Protein AF-A0A1Q9NVZ2-F1 (afdb_monomer_lite)

pLDDT: mean 74.77, std 18.98, range [33.91, 97.75]

Radius of gyration: 15.04 Å; chains: 1; bounding box: 36×27×41 Å

Secondary structure (DSSP, 8-state):
---PPPHHHHHHHHHHHTT-HHHHHHHHHHHHHHS-TT-TTHHHHHHHHHHHHHHHHHHTT-HHHHHHHHHHHHHHHHHHHHHHHTTT-------THHHHHHHHHHH---HHHHHH-HHHHTTS-SS------PPP-

Foldseek 3Di:
DDDDDDPLQVVLLVCLQVLVLVSSLVSLVVVLVPDDPPDPCNLVSQLVNLQSVLVVCQVVFNLVSNLVSNVSSLVSCVVVCVVQVPDQHPPPPPCCPSVVSVVCSVPDDGNVCVVPVPPPPVVAPPRRRRDDDDRDD

Sequence (137 aa):
MIIILPSQFIKGVELFNQEDFFGQHDIFEELWIKSEKNDKRRLLYQGILNIGVGFYHFKNGNLNGSKKQLQKGVSRLKDFYELANNNKYRLKSKVSSFNWLKIFIEESKNWQDWLTNTKNYKKNPLFPKIELFNFPE

Structure (mmCIF, N/CA/C/O backbone):
data_AF-A0A1Q9NVZ2-F1
#
_entry.id   AF-A0A1Q9NVZ2-F1
#
loop_
_atom_site.group_PDB
_atom_site.id
_atom_site.type_symbol
_atom_site.label_atom_id
_atom_site.label_alt_id
_atom_site.label_comp_id
_atom_site.label_asym_id
_atom_site.label_entity_id
_atom_site.label_seq_id
_atom_site.pdbx_PDB_ins_code
_atom_site.Cartn_x
_atom_site.Cartn_y
_atom_site.Cartn_z
_atom_site.occupancy
_atom_site.B_iso_or_equiv
_atom_site.auth_seq_id
_atom_site.auth_comp_id
_atom_site.auth_asym_id
_atom_site.auth_atom_id
_atom_site.pdbx_PDB_model_num
ATOM 1 N N . MET A 1 1 ? 16.198 9.104 -18.284 1.00 43.41 1 MET A N 1
ATOM 2 C CA . MET A 1 1 ? 15.572 7.777 -18.464 1.00 43.41 1 MET A CA 1
ATOM 3 C C . MET A 1 1 ? 14.085 7.938 -18.214 1.00 43.41 1 MET A C 1
ATOM 5 O O . MET A 1 1 ? 13.786 8.436 -17.136 1.00 43.41 1 MET A O 1
ATOM 9 N N . ILE A 1 2 ? 13.227 7.634 -19.198 1.00 51.25 2 ILE A N 1
ATOM 10 C CA . ILE A 1 2 ? 11.750 7.692 -19.130 1.00 51.25 2 ILE A CA 1
ATOM 11 C C . ILE A 1 2 ? 11.240 6.378 -18.503 1.00 51.25 2 ILE A C 1
ATOM 13 O O . ILE A 1 2 ? 11.651 5.309 -18.947 1.00 51.25 2 ILE A O 1
ATOM 17 N N . ILE A 1 3 ? 10.418 6.427 -17.449 1.00 59.41 3 ILE A N 1
ATOM 18 C CA . ILE A 1 3 ? 9.782 5.255 -16.830 1.00 59.41 3 ILE A CA 1
ATOM 19 C C . ILE A 1 3 ? 8.415 5.091 -17.485 1.00 59.41 3 ILE A C 1
ATOM 21 O O . ILE A 1 3 ? 7.493 5.845 -17.194 1.00 59.41 3 ILE A O 1
ATOM 25 N N . ILE A 1 4 ? 8.286 4.094 -18.356 1.00 69.06 4 ILE A N 1
ATOM 26 C CA . ILE A 1 4 ? 7.007 3.736 -18.970 1.00 69.06 4 ILE A CA 1
ATOM 27 C C . ILE A 1 4 ? 6.284 2.761 -18.033 1.00 69.06 4 ILE A C 1
ATOM 29 O O . ILE A 1 4 ? 6.845 1.733 -17.626 1.00 69.06 4 ILE A O 1
ATOM 33 N N . LEU A 1 5 ? 5.049 3.101 -17.660 1.00 79.25 5 LEU A N 1
ATOM 34 C CA . LEU A 1 5 ? 4.186 2.240 -16.855 1.00 79.25 5 LEU A CA 1
ATOM 35 C C . LEU A 1 5 ? 3.314 1.373 -17.776 1.00 79.25 5 LEU A C 1
ATOM 37 O O . LEU A 1 5 ? 2.748 1.895 -18.735 1.00 79.25 5 LEU A O 1
ATOM 41 N N . PRO A 1 6 ? 3.201 0.061 -17.509 1.00 83.88 6 PRO A N 1
ATOM 42 C CA . PRO A 1 6 ? 2.368 -0.831 -18.311 1.00 83.88 6 PRO A CA 1
ATOM 43 C C . PRO A 1 6 ? 0.875 -0.541 -18.095 1.00 83.88 6 PRO A C 1
ATOM 45 O O . PRO A 1 6 ? 0.485 -0.044 -17.040 1.00 83.88 6 PRO A O 1
ATOM 48 N N . SER A 1 7 ? 0.014 -0.901 -19.048 1.00 86.38 7 SER A N 1
ATOM 49 C CA . SER A 1 7 ? -1.442 -0.695 -18.929 1.00 86.38 7 SER A CA 1
ATOM 50 C C . SER A 1 7 ? -2.042 -1.403 -17.708 1.00 86.38 7 SER A C 1
ATOM 52 O O . SER A 1 7 ? -2.936 -0.869 -17.054 1.00 86.38 7 SER A O 1
ATOM 54 N N . GLN A 1 8 ? -1.488 -2.557 -17.328 1.00 91.88 8 GLN A N 1
ATOM 55 C CA . GLN A 1 8 ? -1.859 -3.284 -16.114 1.00 91.88 8 GLN A CA 1
ATOM 56 C C . GLN A 1 8 ? -1.661 -2.435 -14.854 1.00 91.88 8 GLN A C 1
ATOM 58 O O . GLN A 1 8 ? -2.453 -2.534 -13.925 1.00 91.88 8 GLN A O 1
ATOM 63 N N . PHE A 1 9 ? -0.658 -1.551 -14.820 1.00 89.38 9 PHE A N 1
ATOM 64 C CA . PHE A 1 9 ? -0.468 -0.647 -13.686 1.00 89.38 9 PHE A CA 1
ATOM 65 C C . PHE A 1 9 ? -1.671 0.282 -13.509 1.00 89.38 9 PHE A C 1
ATOM 67 O O . PHE A 1 9 ? -2.170 0.443 -12.397 1.00 89.38 9 PHE A O 1
ATOM 74 N N . ILE A 1 10 ? -2.155 0.862 -14.612 1.00 86.88 10 ILE A N 1
ATOM 75 C CA . ILE A 1 10 ? -3.331 1.740 -14.614 1.00 86.88 10 ILE A CA 1
ATOM 76 C C . ILE A 1 10 ? -4.543 0.956 -14.115 1.00 86.88 10 ILE A C 1
ATOM 78 O O . ILE A 1 10 ? -5.231 1.412 -13.206 1.00 86.88 10 ILE A O 1
ATOM 82 N N . LYS A 1 11 ? -4.739 -0.268 -14.621 1.00 92.00 11 LYS A N 1
ATOM 83 C CA . LYS A 1 11 ? -5.842 -1.130 -14.188 1.00 92.00 11 LYS A CA 1
ATOM 84 C C . LYS A 1 11 ? -5.796 -1.439 -12.689 1.00 92.00 11 LYS A C 1
ATOM 86 O O . LYS A 1 11 ? -6.819 -1.355 -12.018 1.00 92.00 11 LYS A O 1
ATOM 91 N N . GLY A 1 12 ? -4.620 -1.753 -12.149 1.00 93.56 12 GLY A N 1
ATOM 92 C CA . GLY A 1 12 ? -4.451 -1.984 -10.714 1.00 93.56 12 GLY A CA 1
ATOM 93 C C . GLY A 1 12 ? -4.800 -0.747 -9.881 1.00 93.56 12 GLY A C 1
ATOM 94 O O . GLY A 1 12 ? -5.418 -0.863 -8.824 1.00 93.56 12 GLY A O 1
ATOM 95 N N . VAL A 1 13 ? -4.441 0.447 -10.359 1.00 88.12 13 VAL A N 1
ATOM 96 C CA . VAL A 1 13 ? -4.805 1.720 -9.716 1.00 88.12 13 VAL A CA 1
ATOM 97 C C . VAL A 1 13 ? -6.310 1.989 -9.783 1.00 88.12 13 VAL A C 1
ATOM 99 O O . VAL A 1 13 ? -6.890 2.460 -8.806 1.00 88.12 13 VAL A O 1
ATOM 102 N N . GLU A 1 14 ? -6.968 1.677 -10.896 1.00 88.94 14 GLU A N 1
ATOM 103 C CA . GLU A 1 14 ? -8.425 1.789 -11.006 1.00 88.94 14 GLU A CA 1
ATOM 104 C C . GLU A 1 14 ? -9.139 0.884 -10.000 1.00 88.94 14 GLU A C 1
ATOM 106 O O . GLU A 1 14 ? -10.031 1.359 -9.299 1.00 88.94 14 GLU A O 1
ATOM 111 N N . LEU A 1 15 ? -8.710 -0.377 -9.876 1.00 93.75 15 LEU A N 1
ATOM 112 C CA . LEU A 1 15 ? -9.260 -1.323 -8.897 1.00 93.75 15 LEU A CA 1
ATOM 113 C C . LEU A 1 15 ? -9.052 -0.825 -7.463 1.00 93.75 15 LEU A C 1
ATOM 115 O O . LEU A 1 15 ? -9.992 -0.816 -6.671 1.00 93.75 15 LEU A O 1
ATOM 119 N N . PHE A 1 16 ? -7.860 -0.304 -7.155 1.00 90.94 16 PHE A N 1
ATOM 120 C CA . PHE A 1 16 ? -7.589 0.342 -5.871 1.00 90.94 16 PHE A CA 1
ATOM 121 C C . PHE A 1 16 ? -8.585 1.473 -5.573 1.00 90.94 16 PHE A C 1
ATOM 123 O O . PHE A 1 16 ? -9.166 1.536 -4.492 1.00 90.94 16 PHE A O 1
ATOM 130 N N . ASN A 1 17 ? -8.797 2.362 -6.546 1.00 85.75 17 ASN A N 1
ATOM 131 C CA . ASN A 1 17 ? -9.684 3.519 -6.422 1.00 85.75 17 ASN A CA 1
ATOM 132 C C . ASN A 1 17 ? -11.173 3.138 -6.349 1.00 85.75 17 ASN A C 1
ATOM 134 O O . ASN A 1 17 ? -11.986 3.971 -5.943 1.00 85.75 17 ASN A O 1
ATOM 138 N N . GLN A 1 18 ? -11.518 1.915 -6.753 1.00 90.19 18 GLN A N 1
ATOM 139 C CA . GLN A 1 18 ? -12.835 1.289 -6.613 1.00 90.19 18 GLN A CA 1
ATOM 140 C C . GLN A 1 18 ? -12.963 0.465 -5.320 1.00 90.19 18 GLN A C 1
ATOM 142 O O . GLN A 1 18 ? -13.997 -0.160 -5.104 1.00 90.19 18 GLN A O 1
ATOM 147 N N . GLU A 1 19 ? -11.935 0.468 -4.462 1.00 90.38 19 GLU A N 1
ATOM 148 C CA . GLU A 1 19 ? -11.849 -0.324 -3.226 1.00 90.38 19 GLU A CA 1
ATOM 149 C C . GLU A 1 19 ? -11.854 -1.850 -3.450 1.00 90.38 19 GLU A C 1
ATOM 151 O O . GLU A 1 19 ? -12.045 -2.625 -2.505 1.00 90.38 19 GLU A O 1
ATOM 156 N N . ASP A 1 20 ? -11.591 -2.300 -4.683 1.00 94.12 20 ASP A N 1
ATOM 157 C CA . ASP A 1 20 ? -11.317 -3.701 -5.000 1.00 94.12 20 ASP A CA 1
ATOM 158 C C . ASP A 1 20 ? -9.843 -4.013 -4.721 1.00 94.12 20 ASP A C 1
ATOM 160 O O . ASP A 1 20 ? -8.992 -4.107 -5.609 1.00 94.12 20 ASP A O 1
ATOM 164 N N . PHE A 1 21 ? -9.529 -4.136 -3.432 1.00 94.00 21 PHE A N 1
ATOM 165 C CA . PHE A 1 21 ? -8.172 -4.417 -2.969 1.00 94.00 21 PHE A CA 1
ATOM 166 C C . PHE A 1 21 ? -7.691 -5.828 -3.323 1.00 94.00 21 PHE A C 1
ATOM 168 O O . PHE A 1 21 ? -6.484 -6.052 -3.364 1.00 94.00 21 PHE A O 1
ATOM 175 N N . PHE A 1 22 ? -8.603 -6.770 -3.580 1.00 94.50 22 PHE A N 1
ATOM 176 C CA . PHE A 1 22 ? -8.236 -8.128 -3.978 1.00 94.50 22 PHE A CA 1
ATOM 177 C C . PHE A 1 22 ? -7.823 -8.161 -5.453 1.00 94.50 22 PHE A C 1
ATOM 179 O O . PHE A 1 22 ? -6.711 -8.574 -5.765 1.00 94.50 22 PHE A O 1
ATOM 186 N N . GLY A 1 23 ? -8.645 -7.614 -6.355 1.00 96.69 23 GLY A N 1
ATOM 187 C CA . GLY A 1 23 ? -8.272 -7.495 -7.767 1.00 96.69 23 GLY A CA 1
ATOM 188 C C . GLY A 1 23 ? -7.035 -6.612 -7.969 1.00 96.69 23 GLY A C 1
ATOM 189 O O . GLY A 1 23 ? -6.171 -6.900 -8.797 1.00 96.69 23 GLY A O 1
ATOM 190 N N . GLN A 1 24 ? -6.904 -5.551 -7.170 1.00 96.69 24 GLN A N 1
ATOM 191 C CA . GLN A 1 24 ? -5.691 -4.740 -7.130 1.00 96.69 24 GLN A CA 1
ATOM 192 C C . GLN A 1 24 ? -4.461 -5.557 -6.712 1.00 96.69 24 GLN A C 1
ATOM 194 O O . GLN A 1 24 ? -3.417 -5.428 -7.353 1.00 96.69 24 GLN A O 1
ATOM 199 N N . HIS A 1 25 ? -4.563 -6.367 -5.654 1.00 97.00 25 HIS A N 1
ATOM 200 C CA . HIS A 1 25 ? -3.463 -7.200 -5.170 1.00 97.00 25 HIS A CA 1
ATOM 201 C C . HIS A 1 25 ? -2.895 -8.071 -6.290 1.00 97.00 25 HIS A C 1
ATOM 203 O O . HIS A 1 25 ? -1.696 -7.990 -6.559 1.00 97.00 25 HIS A O 1
ATOM 209 N N . ASP A 1 26 ? -3.755 -8.818 -6.979 1.00 97.75 26 ASP A N 1
ATOM 210 C CA . ASP A 1 26 ? -3.338 -9.789 -7.994 1.00 97.75 26 ASP A CA 1
ATOM 211 C C . ASP A 1 26 ? -2.580 -9.114 -9.143 1.00 97.75 26 ASP A C 1
ATOM 213 O O . ASP A 1 26 ? -1.503 -9.563 -9.538 1.00 97.75 26 ASP A O 1
ATOM 217 N N . ILE A 1 27 ? -3.072 -7.964 -9.617 1.00 97.69 27 ILE A N 1
ATOM 218 C CA . ILE A 1 27 ? -2.403 -7.201 -10.678 1.00 97.69 27 ILE A CA 1
ATOM 219 C C . ILE A 1 27 ? -1.016 -6.721 -10.241 1.00 97.69 27 ILE A C 1
ATOM 221 O O . ILE A 1 27 ? -0.044 -6.821 -10.998 1.00 97.69 27 ILE A O 1
ATOM 225 N N . PHE A 1 28 ? -0.899 -6.152 -9.041 1.00 96.56 28 PHE A N 1
ATOM 226 C CA . PHE A 1 28 ? 0.384 -5.619 -8.587 1.00 96.56 28 PHE A CA 1
ATOM 227 C C . PHE A 1 28 ? 1.372 -6.712 -8.183 1.00 96.56 28 PHE A C 1
ATOM 229 O O . PHE A 1 28 ? 2.580 -6.510 -8.338 1.00 96.56 28 PHE A O 1
ATOM 236 N N . GLU A 1 29 ? 0.891 -7.859 -7.705 1.00 97.75 29 GLU A N 1
ATOM 237 C CA . GLU A 1 29 ? 1.720 -9.034 -7.455 1.00 97.75 29 GLU A CA 1
ATOM 238 C C . GLU A 1 29 ? 2.275 -9.577 -8.772 1.00 97.75 29 GLU A C 1
ATOM 240 O O . GLU A 1 29 ? 3.482 -9.790 -8.882 1.00 97.75 29 GLU A O 1
ATOM 245 N N . GLU A 1 30 ? 1.444 -9.696 -9.807 1.00 97.31 30 GLU A N 1
ATOM 246 C CA . GLU A 1 30 ? 1.873 -10.135 -11.134 1.00 97.31 30 GLU A CA 1
ATOM 247 C C . GLU A 1 30 ? 2.940 -9.201 -11.727 1.00 97.31 30 GLU A C 1
ATOM 249 O O . GLU A 1 30 ? 4.001 -9.657 -12.166 1.00 97.31 30 GLU A O 1
ATOM 254 N N . LEU A 1 31 ? 2.705 -7.883 -11.694 1.00 95.56 31 LEU A N 1
ATOM 255 C CA . LEU A 1 31 ? 3.677 -6.873 -12.133 1.00 95.56 31 LEU A CA 1
ATOM 256 C C . LEU A 1 31 ? 4.993 -6.965 -11.354 1.00 95.56 31 LEU A C 1
ATOM 258 O O . LEU A 1 31 ? 6.088 -6.830 -11.913 1.00 95.56 31 LEU A O 1
ATOM 262 N N . TRP A 1 32 ? 4.904 -7.206 -10.048 1.00 95.25 32 TRP A N 1
ATOM 263 C CA . TRP A 1 32 ? 6.072 -7.395 -9.210 1.00 95.25 32 TRP A CA 1
ATOM 264 C C . TRP A 1 32 ? 6.816 -8.688 -9.551 1.00 95.25 32 TRP A C 1
ATOM 266 O O . TRP A 1 32 ? 8.030 -8.646 -9.709 1.00 95.25 32 TRP A O 1
ATOM 276 N N . ILE A 1 33 ? 6.144 -9.820 -9.724 1.00 96.38 33 ILE A N 1
ATOM 277 C CA . ILE A 1 33 ? 6.795 -11.100 -10.030 1.00 96.38 33 ILE A CA 1
ATOM 278 C C . ILE A 1 33 ? 7.460 -11.066 -11.412 1.00 96.38 33 ILE A C 1
ATOM 280 O O . ILE A 1 33 ? 8.586 -11.540 -11.553 1.00 96.38 33 ILE A O 1
ATOM 284 N N . LYS A 1 34 ? 6.807 -10.465 -12.413 1.00 95.69 34 LYS A N 1
ATOM 285 C CA . LYS A 1 34 ? 7.292 -10.430 -13.804 1.00 95.69 34 LYS A CA 1
ATOM 286 C C . LYS A 1 34 ? 8.405 -9.414 -14.075 1.00 95.69 34 LYS A C 1
ATOM 288 O O . LYS A 1 34 ? 9.032 -9.474 -15.127 1.00 95.69 34 LYS A O 1
ATOM 293 N N . SER A 1 35 ? 8.649 -8.469 -13.170 1.00 92.25 35 SER A N 1
ATOM 294 C CA . SER A 1 35 ? 9.706 -7.462 -13.347 1.00 92.25 35 SER A CA 1
ATOM 295 C C . SER A 1 35 ? 11.092 -8.000 -12.977 1.00 92.25 35 SER A C 1
ATOM 297 O O . SER A 1 35 ? 11.249 -8.745 -12.009 1.00 92.25 35 SER A O 1
ATOM 299 N N . GLU A 1 36 ? 12.127 -7.580 -13.706 1.00 92.94 36 GLU A N 1
ATOM 300 C CA . GLU A 1 36 ? 13.520 -7.949 -13.418 1.00 92.94 36 GLU A CA 1
ATOM 301 C C . GLU A 1 36 ? 13.966 -7.447 -12.042 1.00 92.94 36 GLU A C 1
ATOM 303 O O . GLU A 1 36 ? 13.571 -6.367 -11.619 1.00 92.94 36 GLU A O 1
ATOM 308 N N . LYS A 1 37 ? 14.836 -8.179 -11.332 1.00 88.50 37 LYS A N 1
ATOM 309 C CA . LYS A 1 37 ? 15.229 -7.848 -9.944 1.00 88.50 37 LYS A CA 1
ATOM 310 C C . LYS A 1 37 ? 15.786 -6.426 -9.759 1.00 88.50 37 LYS A C 1
ATOM 312 O O . LYS A 1 37 ? 15.616 -5.857 -8.685 1.00 88.50 37 LYS A O 1
ATOM 317 N N . ASN A 1 38 ? 16.441 -5.876 -10.777 1.00 86.31 38 ASN A N 1
ATOM 318 C CA . ASN A 1 38 ? 17.021 -4.528 -10.823 1.00 86.31 38 ASN A CA 1
ATOM 319 C C . ASN A 1 38 ? 16.047 -3.453 -11.355 1.00 86.31 38 ASN A C 1
ATOM 321 O O . ASN A 1 38 ? 16.418 -2.279 -11.425 1.00 86.31 38 ASN A O 1
ATOM 325 N N . ASP A 1 39 ? 14.815 -3.820 -11.719 1.00 85.44 39 ASP A N 1
ATOM 326 C CA . ASP A 1 39 ? 13.801 -2.880 -12.185 1.00 85.44 39 ASP A CA 1
ATOM 327 C C . ASP A 1 39 ? 13.379 -1.937 -11.050 1.00 85.44 39 ASP A C 1
ATOM 329 O O . ASP A 1 39 ? 12.822 -2.337 -10.021 1.00 85.44 39 ASP A O 1
ATOM 333 N N . LYS A 1 40 ? 13.603 -0.641 -11.273 1.00 80.50 40 LYS A N 1
ATOM 334 C CA . LYS A 1 40 ? 13.294 0.436 -10.325 1.00 80.50 40 LYS A CA 1
ATOM 335 C C . LYS A 1 40 ? 11.797 0.532 -9.995 1.00 80.50 40 LYS A C 1
ATOM 337 O O . LYS A 1 40 ? 11.443 1.065 -8.945 1.00 80.50 40 LYS A O 1
ATOM 342 N N . ARG A 1 41 ? 10.909 -0.003 -10.842 1.00 84.62 41 ARG A N 1
ATOM 343 C CA . ARG A 1 41 ? 9.447 -0.015 -10.631 1.00 84.62 41 ARG A CA 1
ATOM 344 C C . ARG A 1 41 ? 9.000 -1.033 -9.578 1.00 84.62 41 ARG A C 1
ATOM 346 O O . ARG A 1 41 ? 7.905 -0.903 -9.038 1.00 84.62 41 ARG A O 1
ATOM 353 N N . ARG A 1 42 ? 9.843 -2.005 -9.206 1.00 90.38 42 ARG A N 1
ATOM 354 C CA . ARG A 1 42 ? 9.501 -3.039 -8.208 1.00 90.38 42 ARG A CA 1
ATOM 355 C C . ARG A 1 42 ? 9.076 -2.477 -6.863 1.00 90.38 42 ARG A C 1
ATOM 357 O O . ARG A 1 42 ? 8.188 -3.040 -6.226 1.00 90.38 42 ARG A O 1
ATOM 364 N N . LEU A 1 43 ? 9.729 -1.409 -6.406 1.00 87.31 43 LEU A N 1
ATOM 365 C CA . LEU A 1 43 ? 9.391 -0.764 -5.136 1.00 87.31 43 LEU A CA 1
ATOM 366 C C . LEU A 1 43 ? 8.047 -0.040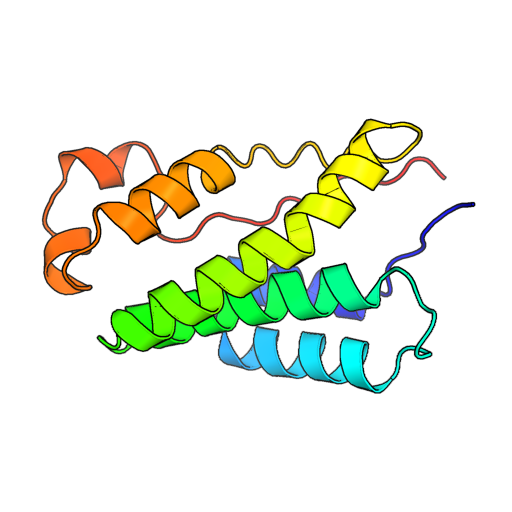 -5.215 1.00 87.31 43 LEU A C 1
ATOM 368 O O . LEU A 1 43 ? 7.279 -0.102 -4.259 1.00 87.31 43 LEU A O 1
ATOM 372 N N . LEU A 1 44 ? 7.728 0.557 -6.367 1.00 86.62 44 LEU A N 1
ATOM 373 C CA . LEU A 1 44 ? 6.421 1.155 -6.630 1.00 86.62 44 LEU A CA 1
ATOM 374 C C . LEU A 1 44 ? 5.312 0.093 -6.587 1.00 86.62 44 LEU A C 1
ATOM 376 O O . LEU A 1 44 ? 4.321 0.284 -5.885 1.00 86.62 44 LEU A O 1
ATOM 380 N N . TYR A 1 45 ? 5.498 -1.035 -7.282 1.00 92.75 45 TYR A N 1
ATOM 381 C CA . TYR A 1 45 ? 4.505 -2.116 -7.322 1.00 92.75 45 TYR A CA 1
ATOM 382 C C . TYR A 1 45 ? 4.251 -2.707 -5.938 1.00 92.75 45 TYR A C 1
ATOM 384 O O . TYR A 1 45 ? 3.109 -2.743 -5.487 1.00 92.75 45 TYR A O 1
ATOM 392 N N . GLN A 1 46 ? 5.316 -3.081 -5.222 1.00 93.50 46 GLN A N 1
ATOM 393 C CA . GLN A 1 46 ? 5.199 -3.564 -3.845 1.00 93.50 46 GLN A CA 1
ATOM 394 C C . GLN A 1 46 ? 4.562 -2.508 -2.939 1.00 93.50 46 GLN A C 1
ATOM 396 O O . GLN A 1 46 ? 3.696 -2.830 -2.137 1.00 93.50 46 GLN A O 1
ATOM 401 N N . GLY A 1 47 ? 4.968 -1.244 -3.074 1.00 91.00 47 GLY A N 1
ATOM 402 C CA . GLY A 1 47 ? 4.433 -0.138 -2.292 1.00 91.00 47 GLY A CA 1
ATOM 403 C C . GLY A 1 47 ? 2.913 -0.049 -2.392 1.00 91.00 47 GLY A C 1
ATOM 404 O O . GLY A 1 47 ? 2.236 -0.128 -1.369 1.00 91.00 47 GLY A O 1
ATOM 405 N N . ILE A 1 48 ? 2.378 0.043 -3.612 1.00 90.50 48 ILE A N 1
ATOM 406 C CA . ILE A 1 48 ? 0.929 0.137 -3.853 1.00 90.50 48 ILE A CA 1
ATOM 407 C C . ILE A 1 48 ? 0.210 -1.151 -3.425 1.00 90.50 48 ILE A C 1
ATOM 409 O O . ILE A 1 48 ? -0.828 -1.067 -2.770 1.00 90.50 48 ILE A O 1
ATOM 413 N N . LEU A 1 49 ? 0.788 -2.329 -3.696 1.00 95.12 49 LEU A N 1
ATOM 414 C CA . LEU A 1 49 ? 0.294 -3.619 -3.198 1.00 95.12 49 LEU A CA 1
ATOM 415 C C . LEU A 1 49 ? 0.100 -3.594 -1.679 1.00 95.12 49 LEU A C 1
ATOM 417 O O . LEU A 1 49 ? -0.981 -3.903 -1.185 1.00 95.12 49 LEU A O 1
ATOM 421 N N . ASN A 1 50 ? 1.110 -3.173 -0.914 1.00 94.25 50 ASN A N 1
ATOM 422 C CA . ASN A 1 50 ? 1.002 -3.140 0.544 1.00 94.25 50 ASN A CA 1
ATOM 423 C C . ASN A 1 50 ? -0.018 -2.116 1.047 1.00 94.25 50 ASN A C 1
ATOM 425 O O . ASN A 1 50 ? -0.643 -2.362 2.078 1.00 94.25 50 ASN A O 1
ATOM 429 N N . ILE A 1 51 ? -0.203 -0.995 0.343 1.00 91.31 51 ILE A N 1
ATOM 430 C CA . ILE A 1 51 ? -1.260 -0.042 0.687 1.00 91.31 51 ILE A CA 1
ATOM 431 C C . ILE A 1 51 ? -2.641 -0.697 0.524 1.00 91.31 51 IL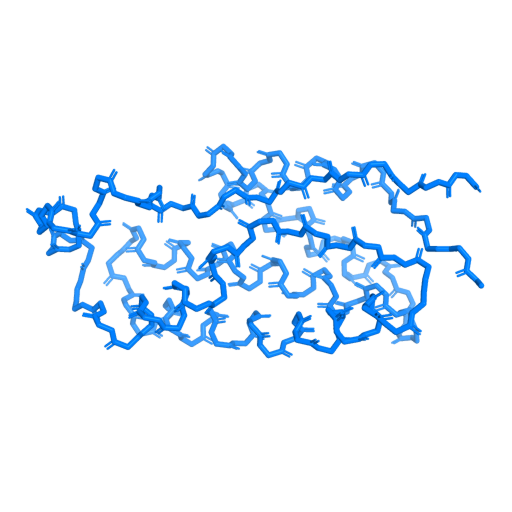E A C 1
ATOM 433 O O . ILE A 1 51 ? -3.446 -0.648 1.455 1.00 91.31 51 ILE A O 1
ATOM 437 N N . GLY A 1 52 ? -2.888 -1.380 -0.599 1.00 93.00 52 GLY A N 1
ATOM 438 C CA . GLY A 1 52 ? -4.126 -2.130 -0.834 1.00 93.00 52 GLY A CA 1
ATOM 439 C C . GLY A 1 52 ? -4.379 -3.215 0.206 1.00 93.00 52 GLY A C 1
ATOM 440 O O . GLY A 1 52 ? -5.435 -3.225 0.831 1.00 93.00 52 GLY A O 1
ATOM 441 N N . VAL A 1 53 ? -3.386 -4.058 0.502 1.00 95.50 53 VAL A N 1
ATOM 442 C CA . VAL A 1 53 ? -3.495 -5.098 1.547 1.00 95.50 53 VAL A CA 1
ATOM 443 C C . VAL A 1 53 ? -3.709 -4.491 2.941 1.00 95.50 53 VAL A C 1
ATOM 445 O O . VAL A 1 53 ? -4.395 -5.070 3.786 1.00 95.50 53 VAL A O 1
ATOM 448 N N . GLY A 1 54 ? -3.151 -3.309 3.205 1.00 92.75 54 GLY A N 1
ATOM 449 C CA . GLY A 1 54 ? -3.376 -2.584 4.450 1.00 92.75 54 GLY A CA 1
ATOM 450 C C . GLY A 1 54 ? -4.835 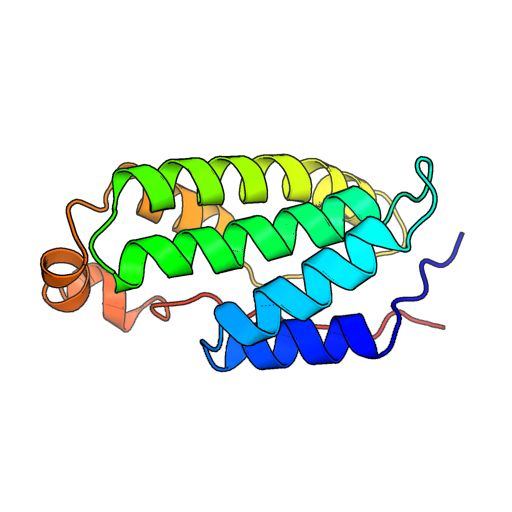-2.171 4.639 1.00 92.75 54 GLY A C 1
ATOM 451 O O . GLY A 1 54 ? -5.401 -2.391 5.714 1.00 92.75 54 GLY A O 1
ATOM 452 N N . PHE A 1 55 ? -5.467 -1.636 3.596 1.00 89.50 55 PHE A N 1
ATOM 453 C CA . PHE A 1 55 ? -6.898 -1.309 3.605 1.00 89.50 55 PHE A CA 1
ATOM 454 C C . PHE A 1 55 ? -7.787 -2.555 3.575 1.00 89.50 55 PHE A C 1
ATOM 456 O O . PHE A 1 55 ? -8.755 -2.625 4.330 1.00 89.50 55 PHE A O 1
ATOM 463 N N . TYR A 1 56 ? -7.337 -3.568 2.834 1.00 92.50 56 TYR A N 1
ATOM 464 C CA . TYR A 1 56 ? -7.538 -5.000 3.039 1.00 92.50 56 TYR A CA 1
ATOM 465 C C . TYR A 1 56 ? -7.963 -5.385 4.456 1.00 92.50 56 TYR A C 1
ATOM 467 O O . TYR A 1 56 ? -9.122 -5.594 4.821 1.00 92.50 56 TYR A O 1
ATOM 475 N N . HIS A 1 57 ? -6.923 -5.471 5.275 1.00 92.06 57 HIS A N 1
ATOM 476 C CA . HIS A 1 57 ? -7.009 -5.857 6.668 1.00 92.06 57 HIS A CA 1
ATOM 477 C C . HIS A 1 57 ? -7.869 -4.904 7.492 1.00 92.06 57 HIS A C 1
ATOM 479 O O . HIS A 1 57 ? -8.574 -5.365 8.386 1.00 92.06 57 HIS A O 1
ATOM 485 N N . PHE A 1 58 ? -7.836 -3.605 7.192 1.00 86.81 58 PHE A N 1
ATOM 486 C CA . PHE A 1 58 ? -8.617 -2.621 7.932 1.00 86.81 58 PHE A CA 1
ATOM 487 C C . PHE A 1 58 ? -10.123 -2.857 7.790 1.00 86.81 58 PHE A C 1
ATOM 489 O O . PHE A 1 58 ? -10.816 -2.936 8.803 1.00 86.81 58 PHE A O 1
ATOM 496 N N . LYS A 1 59 ? -10.609 -3.064 6.558 1.00 85.00 59 LYS A N 1
ATOM 497 C CA . LYS A 1 59 ? -12.021 -3.363 6.256 1.00 85.00 59 LYS A CA 1
ATOM 498 C C . LYS A 1 59 ? -12.507 -4.638 6.954 1.00 85.00 59 LYS A C 1
ATOM 500 O O . LYS A 1 59 ? -13.664 -4.724 7.349 1.00 85.00 59 LYS A O 1
ATOM 505 N N . ASN A 1 60 ? -11.599 -5.587 7.174 1.00 89.06 60 ASN A N 1
ATOM 506 C CA . ASN A 1 60 ? -11.867 -6.855 7.853 1.00 89.06 60 ASN A CA 1
ATOM 507 C C . ASN A 1 60 ? -11.611 -6.814 9.374 1.00 89.06 60 ASN A C 1
ATOM 509 O O . ASN A 1 60 ? -11.534 -7.861 10.013 1.00 89.06 60 ASN A O 1
ATOM 513 N N . GLY A 1 61 ? -11.427 -5.630 9.971 1.00 85.88 61 GLY A N 1
ATOM 514 C CA . GLY A 1 61 ? -11.228 -5.471 11.418 1.00 85.88 61 GLY A CA 1
ATOM 515 C C . GLY A 1 61 ? -9.839 -5.870 11.935 1.00 85.88 61 GLY A C 1
ATOM 516 O O . GLY A 1 61 ? -9.584 -5.807 13.136 1.00 85.88 61 GLY A O 1
ATOM 517 N N . ASN A 1 62 ? -8.902 -6.231 11.055 1.00 90.00 62 ASN A N 1
ATOM 518 C CA . ASN A 1 62 ? -7.525 -6.556 11.420 1.00 90.00 62 ASN A CA 1
ATOM 519 C C . ASN A 1 62 ? -6.648 -5.292 11.420 1.00 90.00 62 ASN A C 1
ATOM 521 O O . ASN A 1 62 ? -5.876 -5.028 10.494 1.00 90.00 62 ASN A O 1
ATOM 525 N N . LEU A 1 63 ? -6.742 -4.503 12.491 1.00 85.19 63 LEU A N 1
ATOM 526 C CA . LEU A 1 63 ? -5.980 -3.259 12.608 1.00 85.19 63 LEU A CA 1
ATOM 527 C C . LEU A 1 63 ? -4.459 -3.487 12.620 1.00 85.19 63 LEU A C 1
ATOM 529 O O . LEU A 1 63 ? -3.719 -2.750 11.973 1.00 85.19 63 LEU A O 1
ATOM 533 N N . ASN A 1 64 ? -3.981 -4.514 13.323 1.00 88.25 64 ASN A N 1
ATOM 534 C CA . ASN A 1 64 ? -2.544 -4.781 13.434 1.00 88.25 64 ASN A CA 1
ATOM 535 C C . ASN A 1 64 ? -1.935 -5.154 12.075 1.00 88.25 64 ASN A C 1
ATOM 537 O O . ASN A 1 64 ? -0.882 -4.635 11.692 1.00 88.25 64 ASN A O 1
ATOM 541 N N . GLY A 1 65 ? -2.622 -6.016 11.319 1.00 92.12 65 GLY A N 1
ATOM 542 C CA . GLY A 1 65 ? -2.257 -6.364 9.947 1.00 92.12 65 GLY A CA 1
ATOM 543 C C . GLY A 1 65 ? -2.290 -5.148 9.027 1.00 92.12 65 GLY A C 1
ATOM 544 O O . GLY A 1 65 ? -1.353 -4.945 8.254 1.00 92.12 65 GLY A O 1
ATOM 545 N N . SER A 1 66 ? -3.308 -4.296 9.177 1.00 90.25 66 SER A N 1
ATOM 546 C CA . SER A 1 66 ? -3.421 -3.043 8.435 1.00 90.25 66 SER A CA 1
ATOM 547 C C . SER A 1 66 ? -2.217 -2.129 8.667 1.00 90.25 66 SER A C 1
ATOM 549 O O . SER A 1 66 ? -1.488 -1.836 7.718 1.00 90.25 66 SER A O 1
ATOM 551 N N . LYS A 1 67 ? -1.932 -1.757 9.924 1.00 86.44 67 LYS A N 1
ATOM 552 C CA . LYS A 1 67 ? -0.816 -0.858 10.271 1.00 86.44 67 LYS A CA 1
ATOM 553 C C . LYS A 1 67 ? 0.513 -1.378 9.727 1.00 86.44 67 LYS A C 1
ATOM 555 O O . LYS A 1 67 ? 1.248 -0.628 9.087 1.00 86.44 67 LYS A O 1
ATOM 560 N N . LYS A 1 68 ? 0.788 -2.675 9.902 1.00 91.62 68 LYS A N 1
ATOM 561 C CA . LYS A 1 68 ? 2.022 -3.311 9.418 1.00 91.62 68 LYS A CA 1
ATOM 562 C C . LYS A 1 68 ? 2.182 -3.194 7.900 1.00 91.62 68 LYS A C 1
ATOM 564 O O . LYS A 1 68 ? 3.284 -2.937 7.421 1.00 91.62 68 LYS A O 1
ATOM 569 N N . GLN A 1 69 ? 1.114 -3.412 7.136 1.00 94.06 69 GLN A N 1
ATOM 570 C CA . GLN A 1 69 ? 1.170 -3.346 5.674 1.00 94.06 69 GLN A CA 1
ATOM 571 C C . GLN A 1 69 ? 1.245 -1.899 5.180 1.00 94.06 69 GLN A C 1
ATOM 573 O O . GLN A 1 69 ? 2.091 -1.591 4.342 1.00 94.06 69 GLN A O 1
ATOM 578 N N . LEU A 1 70 ? 0.472 -0.987 5.770 1.00 88.62 70 LEU A N 1
ATOM 579 C CA . LEU A 1 70 ? 0.521 0.432 5.418 1.00 88.62 70 LEU A CA 1
ATOM 580 C C . LEU A 1 70 ? 1.901 1.046 5.691 1.00 88.62 70 LEU A C 1
ATOM 582 O O . LEU A 1 70 ? 2.428 1.748 4.833 1.00 88.62 70 LEU A O 1
ATOM 586 N N . GLN A 1 71 ? 2.536 0.729 6.824 1.00 87.06 71 GLN A N 1
ATOM 587 C CA . GLN A 1 71 ? 3.901 1.179 7.131 1.00 87.06 71 GLN A CA 1
ATOM 588 C C . GLN A 1 71 ? 4.918 0.701 6.086 1.00 87.06 71 GLN A C 1
ATOM 590 O O . GLN A 1 71 ? 5.737 1.490 5.611 1.00 87.06 71 GLN A O 1
ATOM 595 N N . LYS A 1 72 ? 4.844 -0.574 5.678 1.00 90.75 72 LYS A N 1
ATOM 596 C CA . LYS A 1 72 ? 5.695 -1.117 4.606 1.00 90.75 72 LYS A CA 1
ATOM 597 C C . LYS A 1 72 ? 5.463 -0.396 3.280 1.00 90.75 72 LYS A C 1
ATOM 599 O O . LYS A 1 72 ? 6.429 -0.036 2.612 1.00 90.75 72 LYS A O 1
ATOM 604 N N . GLY A 1 73 ? 4.199 -0.191 2.908 1.00 88.75 73 GLY A N 1
ATOM 605 C CA . GLY A 1 73 ? 3.826 0.517 1.686 1.00 88.75 73 GLY A CA 1
ATOM 606 C C . GLY A 1 73 ? 4.375 1.940 1.673 1.00 88.75 73 GLY A C 1
ATOM 607 O O . GLY A 1 73 ? 5.073 2.325 0.738 1.00 88.75 73 GLY A O 1
ATOM 608 N N . VAL A 1 74 ? 4.162 2.686 2.761 1.00 83.38 74 VAL A N 1
ATOM 609 C CA . VAL A 1 74 ? 4.675 4.052 2.939 1.00 83.38 74 VAL A CA 1
ATOM 610 C C . VAL A 1 74 ? 6.197 4.102 2.815 1.00 83.38 74 VAL A C 1
ATOM 612 O O . VAL A 1 74 ? 6.715 4.9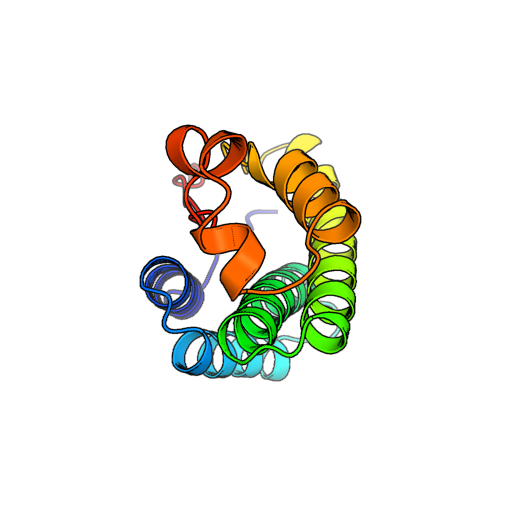43 2.084 1.00 83.38 74 VAL A O 1
ATOM 615 N N . SER A 1 75 ? 6.914 3.191 3.479 1.00 84.75 75 SER A N 1
ATOM 616 C CA . SER A 1 75 ? 8.378 3.140 3.416 1.00 84.75 75 SER A CA 1
ATOM 617 C C . SER A 1 75 ? 8.890 2.888 1.999 1.00 84.75 75 SER A C 1
ATOM 619 O O . SER A 1 75 ? 9.834 3.543 1.580 1.00 84.75 75 SER A O 1
ATOM 621 N N . ARG A 1 76 ? 8.272 1.967 1.252 1.00 85.88 76 ARG A N 1
ATOM 622 C CA . ARG A 1 76 ? 8.686 1.633 -0.123 1.00 85.88 76 ARG A CA 1
ATOM 623 C C . ARG A 1 76 ? 8.396 2.751 -1.116 1.00 85.88 76 ARG A C 1
ATOM 625 O O . ARG A 1 76 ? 9.148 2.952 -2.064 1.00 85.88 76 ARG A O 1
ATOM 632 N N . LEU A 1 77 ? 7.289 3.460 -0.911 1.00 81.75 77 LEU A N 1
ATOM 633 C CA . LEU A 1 77 ? 6.908 4.566 -1.774 1.00 81.75 77 LEU A CA 1
ATOM 634 C C . LEU A 1 77 ? 7.749 5.814 -1.505 1.00 81.75 77 LEU A C 1
ATOM 636 O O . LEU A 1 77 ? 7.987 6.562 -2.446 1.00 81.75 77 LEU A O 1
ATOM 640 N N . LYS A 1 78 ? 8.223 6.035 -0.271 1.00 76.31 78 LYS A N 1
ATOM 641 C CA . LYS A 1 78 ? 9.053 7.194 0.096 1.00 76.31 78 LYS A CA 1
ATOM 642 C C . LYS A 1 78 ? 10.223 7.394 -0.873 1.00 76.31 78 LYS A C 1
ATOM 644 O O . LYS A 1 78 ? 10.348 8.472 -1.447 1.00 76.31 78 LYS A O 1
ATOM 649 N N . ASP A 1 79 ? 10.991 6.340 -1.127 1.00 66.25 79 ASP A N 1
ATOM 650 C CA . ASP A 1 79 ? 12.146 6.395 -2.029 1.00 66.25 79 ASP A CA 1
ATOM 651 C C . ASP A 1 79 ? 11.717 6.703 -3.472 1.00 66.25 79 ASP A C 1
ATOM 653 O O . ASP A 1 79 ? 12.390 7.441 -4.189 1.00 66.25 79 ASP A O 1
ATOM 657 N N . PHE A 1 80 ? 10.552 6.202 -3.898 1.00 65.94 80 PHE A N 1
ATOM 658 C CA . PHE A 1 80 ? 9.991 6.534 -5.207 1.00 65.94 80 PHE A CA 1
ATOM 659 C C . PHE A 1 80 ? 9.588 8.013 -5.305 1.00 65.94 80 PHE A C 1
ATOM 661 O O . PHE A 1 80 ? 9.868 8.652 -6.316 1.00 65.94 80 PHE A O 1
ATOM 668 N N . TYR A 1 81 ? 8.973 8.580 -4.262 1.00 62.31 81 TYR A N 1
ATOM 669 C CA . TYR A 1 81 ? 8.623 10.004 -4.207 1.00 62.31 81 TYR A CA 1
ATOM 670 C C . TYR A 1 81 ? 9.858 10.908 -4.198 1.00 62.31 81 TYR A C 1
ATOM 672 O O . TYR A 1 81 ? 9.863 11.940 -4.868 1.00 62.31 81 TYR A O 1
ATOM 680 N N . GLU A 1 82 ? 10.912 10.526 -3.479 1.00 59.34 82 GLU A N 1
ATOM 681 C CA . GLU A 1 82 ? 12.182 11.259 -3.466 1.00 59.34 82 GLU A CA 1
ATOM 682 C C . GLU A 1 82 ? 12.880 11.211 -4.835 1.00 59.34 82 GLU A C 1
ATOM 684 O O . GLU A 1 82 ? 13.343 12.241 -5.329 1.00 59.34 82 GLU A O 1
ATOM 689 N N . LEU A 1 83 ? 12.871 10.055 -5.510 1.00 52.06 83 LEU A N 1
ATOM 690 C CA . LEU A 1 83 ? 13.356 9.921 -6.890 1.00 52.06 83 LEU A CA 1
ATOM 691 C C . LEU A 1 83 ? 12.529 10.750 -7.881 1.00 52.06 83 LEU A C 1
ATOM 693 O O . LEU A 1 83 ? 13.080 11.325 -8.819 1.00 52.06 83 LEU A O 1
ATOM 697 N N . ALA A 1 84 ? 11.216 10.829 -7.671 1.00 49.88 84 ALA A N 1
ATOM 698 C CA . ALA A 1 84 ? 10.304 11.566 -8.532 1.00 49.88 84 ALA A CA 1
ATOM 699 C C . ALA A 1 84 ? 10.503 13.093 -8.403 1.00 49.88 84 ALA A C 1
ATOM 701 O O . ALA A 1 84 ? 10.629 13.811 -9.401 1.00 49.88 84 ALA A O 1
ATOM 702 N N . ASN A 1 85 ? 10.639 13.588 -7.169 1.00 46.00 85 ASN A N 1
ATOM 703 C CA . ASN A 1 85 ? 10.789 15.014 -6.871 1.00 46.00 85 ASN A CA 1
ATOM 704 C C . ASN A 1 85 ? 12.138 15.620 -7.304 1.00 46.00 85 ASN A C 1
ATOM 706 O O . ASN A 1 85 ? 12.213 16.838 -7.454 1.00 46.00 85 ASN A O 1
ATOM 710 N N . ASN A 1 86 ? 13.172 14.807 -7.550 1.00 45.91 86 ASN A N 1
ATOM 711 C CA . ASN A 1 86 ? 14.526 15.291 -7.840 1.00 45.91 86 ASN A CA 1
ATOM 712 C C . ASN A 1 86 ? 14.877 15.489 -9.321 1.00 45.91 86 ASN A C 1
ATOM 714 O O . ASN A 1 86 ? 15.959 16.001 -9.573 1.00 45.91 86 ASN A O 1
ATOM 718 N N . ASN A 1 87 ? 14.026 15.110 -10.284 1.00 42.56 87 ASN A N 1
ATOM 719 C CA . ASN A 1 87 ? 13.977 15.611 -11.674 1.00 42.56 87 ASN A CA 1
ATOM 720 C C . ASN A 1 87 ? 13.093 14.678 -12.534 1.00 42.56 87 ASN A C 1
ATOM 722 O O . ASN A 1 87 ? 13.274 13.463 -12.549 1.00 42.56 87 ASN A O 1
ATOM 726 N N . LYS A 1 88 ? 12.202 15.275 -13.338 1.00 41.28 88 LYS A N 1
ATOM 727 C CA . LYS A 1 88 ? 11.416 14.668 -14.440 1.00 41.28 88 LYS A CA 1
ATOM 728 C C . LYS A 1 88 ? 10.178 13.805 -14.123 1.00 41.28 88 LYS A C 1
ATOM 730 O O . LYS A 1 88 ? 9.490 13.437 -15.069 1.00 41.28 88 LYS A O 1
ATOM 735 N N . TYR A 1 89 ? 9.800 13.576 -12.862 1.00 40.97 89 TYR A N 1
ATOM 736 C CA . TYR A 1 89 ? 8.546 12.877 -12.531 1.00 40.97 89 TYR A CA 1
ATOM 737 C C . TYR A 1 89 ? 7.794 13.583 -11.414 1.00 40.97 89 TYR A C 1
ATOM 739 O O . TYR A 1 89 ? 8.043 13.368 -10.239 1.00 40.97 89 TYR A O 1
ATOM 747 N N . ARG A 1 90 ? 6.809 14.412 -11.743 1.00 39.41 90 ARG A N 1
ATOM 748 C CA . ARG A 1 90 ? 5.890 14.888 -10.708 1.00 39.41 90 ARG A CA 1
ATOM 749 C C . ARG A 1 90 ? 4.815 13.834 -10.484 1.00 39.41 90 ARG A C 1
ATOM 751 O O . ARG A 1 90 ? 3.721 13.952 -11.019 1.00 39.41 90 ARG A O 1
ATOM 758 N N . LEU A 1 91 ? 5.074 12.881 -9.589 1.00 40.16 91 LEU A N 1
ATOM 759 C CA . LEU A 1 91 ? 3.994 12.384 -8.736 1.00 40.16 91 LEU A CA 1
ATOM 760 C C . LEU A 1 91 ? 3.602 13.536 -7.806 1.00 40.16 91 LEU A C 1
ATOM 762 O O . LEU A 1 91 ? 3.898 13.544 -6.615 1.00 40.16 91 LEU A O 1
ATOM 766 N N . LYS A 1 92 ? 2.899 14.537 -8.351 1.00 41.66 92 LYS A N 1
ATOM 767 C CA . LYS A 1 92 ? 2.007 15.356 -7.537 1.00 41.66 92 LYS A CA 1
ATOM 768 C C . LYS A 1 92 ? 0.799 14.492 -7.250 1.00 41.66 92 LYS A C 1
ATOM 770 O O . LYS A 1 92 ? -0.311 14.762 -7.680 1.00 41.66 92 LYS A O 1
ATOM 775 N N . SER A 1 93 ? 1.021 13.444 -6.478 1.00 42.09 93 SER A N 1
ATOM 776 C CA . SER A 1 93 ? -0.058 12.960 -5.672 1.00 42.09 93 SER A CA 1
ATOM 777 C C . SER A 1 93 ? -0.472 14.182 -4.846 1.00 42.09 93 SER A C 1
ATOM 779 O O . SER A 1 93 ? 0.323 14.668 -4.033 1.00 42.09 93 SER A O 1
ATOM 781 N N . LYS A 1 94 ? -1.688 14.704 -5.006 1.00 36.25 94 LYS A N 1
ATOM 782 C CA . LYS A 1 94 ? -2.345 15.391 -3.889 1.00 36.25 94 LYS A CA 1
ATOM 783 C C . LYS A 1 94 ? -2.639 14.352 -2.804 1.00 36.25 94 LYS A C 1
ATOM 785 O O . LYS A 1 94 ? -3.746 14.212 -2.309 1.00 36.25 94 LYS A O 1
ATOM 790 N N . VAL A 1 95 ? -1.621 13.596 -2.414 1.00 42.62 95 VAL A N 1
ATOM 791 C CA . VAL A 1 95 ? -1.617 12.780 -1.229 1.00 42.62 95 VAL A CA 1
ATOM 792 C C . VAL A 1 95 ? -1.315 13.780 -0.119 1.00 42.62 95 VAL A C 1
ATOM 794 O O . VAL A 1 95 ? -0.266 13.807 0.514 1.00 42.62 95 VAL A O 1
ATOM 797 N N . SER A 1 96 ? -2.365 14.541 0.186 1.00 44.84 96 SER A N 1
ATOM 798 C CA . SER A 1 96 ? -2.811 14.785 1.556 1.00 44.84 96 SER A CA 1
ATOM 799 C C . SER A 1 96 ? -2.661 13.513 2.426 1.00 44.84 96 SER A C 1
ATOM 801 O O . SER A 1 96 ? -2.522 13.589 3.641 1.00 44.84 96 SER A O 1
ATOM 803 N N . SER A 1 97 ? -2.614 12.336 1.793 1.00 53.56 97 SER A N 1
ATOM 804 C CA . SER A 1 97 ? -2.565 10.984 2.323 1.00 53.56 97 SER A CA 1
ATOM 805 C C . SER A 1 97 ? -1.238 10.434 2.848 1.00 53.56 97 SER A C 1
ATOM 807 O O . SER A 1 97 ? -1.330 9.391 3.453 1.00 53.56 97 SER A O 1
ATOM 809 N N . PHE A 1 98 ? -0.039 11.028 2.740 1.00 57.03 98 PHE A N 1
ATOM 810 C CA . PHE A 1 98 ? 1.127 10.469 3.471 1.00 57.03 98 PHE A CA 1
ATOM 811 C C . PHE A 1 98 ? 1.064 10.918 4.911 1.00 57.03 98 PHE A C 1
ATOM 813 O O . PHE A 1 98 ? 1.216 10.115 5.824 1.00 57.03 98 PHE A O 1
ATOM 820 N N . ASN A 1 99 ? 0.795 12.209 5.096 1.00 62.56 99 ASN A N 1
ATOM 821 C CA . ASN A 1 99 ? 0.521 12.748 6.409 1.00 62.56 99 ASN A CA 1
ATOM 822 C C . ASN A 1 99 ? -0.772 12.143 6.967 1.00 62.56 99 ASN A C 1
ATOM 824 O O . ASN A 1 99 ? -0.771 11.669 8.093 1.00 62.56 99 ASN A O 1
ATOM 828 N N . TRP A 1 100 ? -1.836 12.042 6.160 1.00 65.75 100 TRP A N 1
ATOM 829 C CA . TRP A 1 100 ? -3.054 11.367 6.608 1.00 65.75 100 TRP A CA 1
ATOM 830 C C . TRP A 1 100 ? -2.886 9.854 6.816 1.00 65.75 100 TRP A C 1
ATOM 832 O O . TRP A 1 100 ? -3.448 9.354 7.773 1.00 65.75 100 TRP A O 1
ATOM 842 N N . LEU A 1 101 ? -2.084 9.119 6.031 1.00 67.25 101 LEU A N 1
ATOM 843 C CA . LEU A 1 101 ? -1.801 7.692 6.282 1.00 67.25 101 LEU A CA 1
ATOM 844 C C . LEU A 1 101 ? -1.026 7.533 7.584 1.00 67.25 101 LEU A C 1
ATOM 846 O O . LEU A 1 101 ? -1.292 6.599 8.326 1.00 67.25 101 LEU A O 1
ATOM 850 N N . LYS A 1 102 ? -0.082 8.436 7.875 1.00 68.88 102 LYS A N 1
ATOM 851 C CA . LYS A 1 102 ? 0.623 8.457 9.162 1.00 68.88 102 LYS A CA 1
ATOM 852 C C . LYS A 1 102 ? -0.346 8.706 10.315 1.00 68.88 102 LYS A C 1
ATOM 854 O O . LYS A 1 102 ? -0.412 7.873 11.209 1.00 68.88 102 LYS A O 1
ATOM 859 N N . ILE A 1 103 ? -1.167 9.755 10.222 1.00 71.06 103 ILE A N 1
ATOM 860 C CA . ILE A 1 103 ? -2.231 10.056 11.194 1.00 71.06 103 ILE A CA 1
ATOM 861 C C . ILE A 1 103 ? -3.166 8.851 11.352 1.00 71.06 103 ILE A C 1
ATOM 863 O O . ILE A 1 103 ? -3.454 8.429 12.460 1.00 71.06 103 ILE A O 1
ATOM 867 N N . PHE A 1 104 ? -3.589 8.230 10.254 1.00 72.44 104 PHE A N 1
ATOM 868 C CA 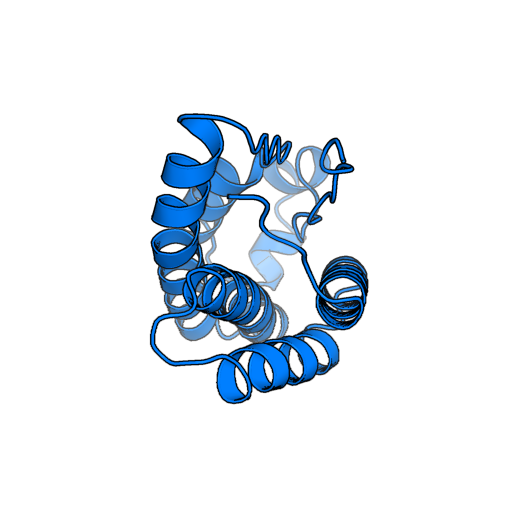. PHE A 1 104 ? -4.427 7.037 10.255 1.00 72.44 104 PHE A CA 1
ATOM 869 C C . PHE A 1 104 ? -3.749 5.866 10.979 1.00 72.44 104 PHE A C 1
ATOM 871 O O . PHE A 1 104 ? -4.370 5.223 11.824 1.00 72.44 104 PHE A O 1
ATOM 878 N N . ILE A 1 105 ? -2.479 5.582 10.678 1.00 70.38 105 ILE A N 1
ATOM 879 C CA . ILE A 1 105 ? -1.705 4.513 11.326 1.00 70.38 105 ILE A CA 1
ATOM 880 C C . ILE A 1 105 ? -1.578 4.779 12.833 1.00 70.38 105 ILE A C 1
ATOM 882 O O . ILE A 1 105 ? -1.651 3.838 13.628 1.00 70.38 105 ILE A O 1
ATOM 886 N N . GLU A 1 106 ? -1.403 6.033 13.235 1.00 72.00 106 GLU A N 1
ATOM 887 C CA . GLU A 1 106 ? -1.202 6.437 14.628 1.00 72.00 106 GLU A CA 1
ATOM 888 C C . GLU A 1 106 ? -2.518 6.459 15.420 1.00 72.00 106 GLU A C 1
ATOM 890 O O . GLU A 1 106 ? -2.599 5.859 16.491 1.00 72.00 106 GLU A O 1
ATOM 895 N N . GLU A 1 107 ? -3.569 7.061 14.869 1.00 73.25 107 GLU A N 1
ATOM 896 C CA . GLU A 1 107 ? -4.813 7.372 15.581 1.00 73.25 107 GLU A CA 1
ATOM 897 C C . GLU A 1 107 ? -5.900 6.293 15.464 1.00 73.25 107 GLU A C 1
ATOM 899 O O . GLU A 1 107 ? -6.805 6.245 16.298 1.00 73.25 107 GLU A O 1
ATOM 904 N N . SER A 1 108 ? -5.840 5.400 14.467 1.00 71.50 108 SER A N 1
ATOM 905 C CA . SER A 1 108 ? -6.903 4.402 14.270 1.00 71.50 108 SER A CA 1
ATOM 906 C C . SER A 1 108 ? -6.922 3.346 15.375 1.00 71.50 108 SER A C 1
ATOM 908 O O . SER A 1 108 ? -5.902 2.690 15.633 1.00 71.50 108 SER A O 1
ATOM 910 N N . LYS A 1 109 ? -8.110 3.137 15.965 1.00 69.19 109 LYS A N 1
ATOM 911 C CA . LYS A 1 109 ? -8.395 2.118 16.995 1.00 69.19 109 LYS A CA 1
ATOM 912 C C . LYS A 1 109 ? -9.113 0.878 16.464 1.00 69.19 109 LYS A C 1
ATOM 914 O O . LYS A 1 109 ? -8.770 -0.229 16.863 1.00 69.19 109 LYS A O 1
ATOM 919 N N . ASN A 1 110 ? -10.099 1.042 15.582 1.00 68.81 110 ASN A N 1
ATOM 920 C CA . ASN A 1 110 ? -10.751 -0.035 14.825 1.00 68.81 110 ASN A CA 1
ATOM 921 C C . ASN A 1 110 ? -11.598 0.553 13.676 1.00 68.81 110 ASN A C 1
ATOM 923 O O . ASN A 1 110 ? -11.765 1.770 13.582 1.00 68.81 110 ASN A O 1
ATOM 927 N N . TRP A 1 111 ? -12.109 -0.316 12.798 1.00 65.88 111 TRP A N 1
ATOM 928 C CA . TRP A 1 111 ? -12.910 0.061 11.626 1.00 65.88 111 TRP A CA 1
ATOM 929 C C . TRP A 1 111 ? -14.199 0.809 12.000 1.00 65.88 111 TRP A C 1
ATOM 931 O O . TRP A 1 111 ? -14.509 1.847 11.418 1.00 65.88 111 TRP A O 1
ATOM 941 N N . GLN A 1 112 ? -14.933 0.308 12.996 1.00 68.06 112 GLN A N 1
ATOM 942 C CA . GLN A 1 112 ? -16.218 0.862 13.426 1.00 68.06 112 GLN A CA 1
ATOM 943 C C . GLN A 1 112 ? -16.067 2.256 14.059 1.00 68.06 112 GLN A C 1
ATOM 945 O O . GLN A 1 112 ? -16.846 3.159 13.760 1.00 68.06 112 GLN A O 1
ATOM 950 N N . ASP A 1 113 ? -15.043 2.455 14.887 1.00 71.38 113 ASP A N 1
ATOM 951 C CA . ASP A 1 113 ? -14.682 3.740 15.501 1.00 71.38 113 ASP A CA 1
ATOM 952 C C . ASP A 1 113 ? -14.316 4.780 14.433 1.00 71.38 113 ASP A C 1
ATOM 954 O O . ASP A 1 113 ? -14.809 5.907 14.446 1.00 71.38 113 ASP A O 1
ATOM 958 N N . TRP A 1 114 ? -13.529 4.376 13.435 1.00 67.50 114 TRP A N 1
ATOM 959 C CA . TRP A 1 114 ? -13.120 5.264 12.350 1.00 67.50 114 TRP A CA 1
ATOM 960 C C . TRP A 1 114 ? -14.290 5.717 11.459 1.00 67.50 114 TRP A C 1
ATOM 962 O O . TRP A 1 114 ? -14.327 6.868 11.024 1.00 67.50 114 TRP A O 1
ATOM 972 N N . LEU A 1 115 ? -15.272 4.844 11.209 1.00 64.50 115 LEU A N 1
ATOM 973 C CA . LEU A 1 115 ? -16.484 5.197 10.457 1.00 64.50 115 LEU A CA 1
ATOM 974 C C . LEU A 1 115 ? -17.423 6.134 11.229 1.00 64.50 115 LEU A C 1
ATOM 976 O O . LEU A 1 115 ? -18.112 6.953 10.624 1.00 64.50 115 LEU A O 1
ATOM 980 N N . THR A 1 116 ? -17.481 5.998 12.553 1.00 62.69 116 THR A N 1
ATOM 981 C CA . THR A 1 116 ? -18.466 6.695 13.396 1.00 62.69 116 THR A CA 1
ATOM 982 C C . THR A 1 116 ? -17.955 8.026 13.951 1.00 62.69 116 THR A C 1
ATOM 984 O O . THR A 1 116 ? -18.756 8.920 14.240 1.00 62.69 116 THR A O 1
ATOM 987 N N . ASN A 1 117 ? -16.635 8.227 14.039 1.00 60.62 117 ASN A N 1
ATOM 988 C CA . ASN A 1 117 ? -16.046 9.469 14.537 1.00 60.62 117 ASN A CA 1
ATOM 989 C C . ASN A 1 117 ? -15.879 10.524 13.419 1.00 60.62 117 ASN A C 1
ATOM 991 O O . ASN A 1 117 ? -14.875 10.630 12.712 1.00 60.62 117 ASN A O 1
ATOM 995 N N . THR A 1 118 ? -16.924 11.333 13.251 1.00 47.25 118 THR A N 1
ATOM 996 C CA . THR A 1 118 ? -17.167 12.229 12.103 1.00 47.25 118 THR A CA 1
ATOM 997 C C . THR A 1 118 ? -16.248 13.452 11.969 1.00 47.25 118 THR A C 1
ATOM 999 O O . THR A 1 118 ? -16.326 14.146 10.949 1.00 47.25 118 THR A O 1
ATOM 1002 N N . LYS A 1 119 ? -15.349 13.736 12.926 1.00 52.62 119 LYS A N 1
ATOM 1003 C CA . LYS A 1 119 ? -14.421 14.883 12.814 1.00 52.62 119 LYS A CA 1
ATOM 1004 C C . LYS A 1 119 ? -13.320 14.680 11.758 1.00 52.62 119 LYS A C 1
ATOM 1006 O O . LYS A 1 119 ? -12.879 15.669 11.174 1.00 52.62 119 LYS A O 1
ATOM 1011 N N . ASN A 1 120 ? -12.955 13.433 11.443 1.00 51.12 120 ASN A N 1
ATOM 1012 C CA . ASN A 1 120 ? -11.901 13.107 10.468 1.00 51.12 120 ASN A CA 1
ATOM 1013 C C . ASN A 1 120 ? -12.442 12.726 9.073 1.00 51.12 120 ASN A C 1
ATOM 1015 O O . ASN A 1 120 ? -11.771 12.967 8.068 1.00 51.12 120 ASN A O 1
ATOM 1019 N N . TYR A 1 121 ? -13.674 12.207 8.998 1.00 48.00 121 TYR A N 1
ATOM 1020 C CA . TYR A 1 121 ? -14.255 11.633 7.775 1.00 48.00 121 TYR A CA 1
ATOM 1021 C C . TYR A 1 121 ? -14.694 12.678 6.736 1.00 48.00 121 TYR A C 1
ATOM 1023 O O . TYR A 1 121 ? -14.457 12.523 5.543 1.00 48.00 121 TYR A O 1
ATOM 1031 N N . LYS A 1 122 ? -15.298 13.798 7.163 1.00 46.34 122 LYS A N 1
ATOM 1032 C CA . LYS A 1 122 ? -15.808 14.821 6.223 1.00 46.34 122 LYS A CA 1
ATOM 1033 C C . LYS A 1 122 ? -14.709 15.588 5.473 1.00 46.34 122 LYS A C 1
ATOM 1035 O O . LYS A 1 122 ? -15.017 16.261 4.495 1.00 46.34 122 LYS A O 1
ATOM 1040 N N . LYS A 1 123 ? -13.451 15.519 5.925 1.00 49.91 123 LYS A N 1
ATOM 1041 C CA . LYS A 1 123 ? -12.310 16.218 5.305 1.00 49.91 123 LYS A CA 1
ATOM 1042 C C . LYS A 1 123 ? -11.402 15.312 4.470 1.00 49.91 123 LYS A C 1
ATOM 1044 O O . LYS A 1 123 ? -10.663 15.843 3.650 1.00 49.91 123 LYS A O 1
ATOM 1049 N N . ASN A 1 124 ? -11.451 13.990 4.652 1.00 50.53 124 ASN A N 1
ATOM 1050 C CA . ASN A 1 124 ? -10.571 13.043 3.966 1.00 50.53 124 ASN A CA 1
ATOM 1051 C C . ASN A 1 124 ? -11.358 11.783 3.569 1.00 50.53 124 ASN A C 1
ATOM 1053 O O . ASN A 1 124 ? -11.940 11.157 4.455 1.00 50.53 124 ASN A O 1
ATOM 1057 N N . PRO A 1 125 ? -11.384 11.384 2.282 1.00 55.09 125 PRO A N 1
ATOM 1058 C CA . PRO A 1 125 ? -12.017 10.132 1.885 1.00 55.09 125 PRO A CA 1
ATOM 1059 C C . PRO A 1 125 ? -11.374 8.945 2.614 1.00 55.09 125 PRO A C 1
ATOM 1061 O O . PRO A 1 125 ? -10.166 8.927 2.848 1.00 55.09 125 PRO A O 1
ATOM 1064 N N . LEU A 1 126 ? -12.208 7.964 2.969 1.00 56.66 126 LEU A N 1
ATOM 1065 C CA . LEU A 1 126 ? -11.858 6.791 3.778 1.00 56.66 126 LEU A CA 1
ATOM 1066 C C . LEU A 1 126 ? -10.674 5.998 3.208 1.00 56.66 126 LEU A C 1
ATOM 1068 O O . LEU A 1 126 ? -9.837 5.497 3.957 1.00 56.66 126 LEU A O 1
ATOM 1072 N N . PHE A 1 127 ? -10.601 5.953 1.880 1.00 65.44 127 PHE A N 1
ATOM 1073 C CA . PHE A 1 127 ? -9.489 5.410 1.128 1.00 65.44 127 PHE A CA 1
ATOM 1074 C C . PHE A 1 127 ? -8.936 6.520 0.236 1.00 65.44 127 PHE A C 1
ATOM 1076 O O . PHE A 1 127 ? -9.690 7.140 -0.524 1.00 65.44 127 PHE A O 1
ATOM 1083 N N . PRO A 1 128 ? -7.636 6.829 0.333 1.00 67.69 128 PRO A N 1
ATOM 1084 C CA . PRO A 1 128 ? -7.040 7.818 -0.539 1.00 67.69 128 PRO A CA 1
AT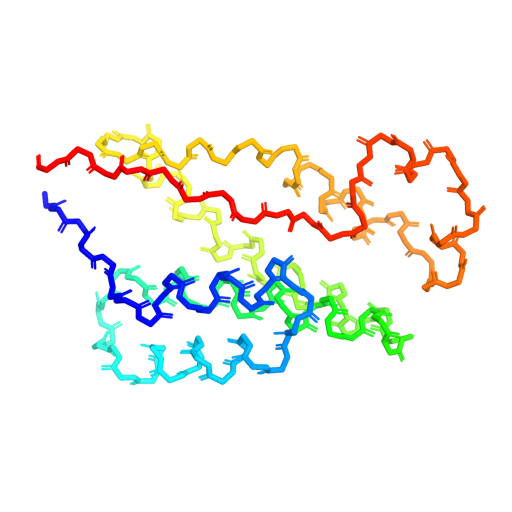OM 1085 C C . PRO A 1 128 ? -7.133 7.312 -1.971 1.00 67.69 128 PRO A C 1
ATOM 1087 O O . PRO A 1 128 ? -6.910 6.135 -2.214 1.00 67.69 128 PRO A O 1
ATOM 1090 N N . LYS A 1 129 ? -7.430 8.188 -2.927 1.00 73.06 129 LYS A N 1
ATOM 1091 C CA . LYS A 1 129 ? -7.326 7.822 -4.339 1.00 73.06 129 LYS A CA 1
ATOM 1092 C C . LYS A 1 129 ? -5.891 8.008 -4.814 1.00 73.06 129 LYS A C 1
ATOM 1094 O O . LYS A 1 129 ? -5.211 8.954 -4.411 1.00 73.06 129 LYS A O 1
ATOM 1099 N N . ILE A 1 130 ? -5.439 7.111 -5.678 1.00 73.31 130 ILE A N 1
ATOM 1100 C CA . ILE A 1 130 ? -4.204 7.278 -6.437 1.00 73.31 130 ILE A CA 1
ATOM 1101 C C . ILE A 1 130 ? -4.576 8.023 -7.720 1.00 73.31 130 ILE A C 1
ATOM 1103 O O . ILE A 1 130 ? -5.282 7.493 -8.576 1.00 73.31 130 ILE A O 1
ATOM 1107 N N . GLU A 1 131 ? -4.120 9.268 -7.833 1.00 67.38 131 GLU A N 1
ATOM 1108 C CA . GLU A 1 131 ? -4.263 10.081 -9.042 1.00 67.38 131 GLU A CA 1
ATOM 1109 C C . GLU A 1 131 ? -3.057 9.846 -9.960 1.00 67.38 131 GLU A C 1
ATOM 1111 O O . GLU A 1 131 ? -1.906 10.012 -9.547 1.00 67.38 131 GLU A O 1
ATOM 1116 N N . LEU A 1 132 ? -3.324 9.460 -11.208 1.00 61.09 132 LEU A N 1
ATOM 1117 C CA . LEU A 1 132 ? -2.316 9.342 -12.257 1.00 61.09 132 LEU A CA 1
ATOM 1118 C C . LEU A 1 132 ? -2.316 10.637 -13.072 1.00 61.09 132 LEU A C 1
ATOM 1120 O O . LEU A 1 132 ? -3.362 11.051 -13.561 1.00 61.09 132 LEU A O 1
ATOM 1124 N N . PHE A 1 133 ? -1.156 11.272 -13.231 1.00 54.09 133 PHE A N 1
ATOM 1125 C CA . PHE A 1 133 ? -0.989 12.400 -14.149 1.00 54.09 133 PHE A CA 1
ATOM 1126 C C . PHE A 1 133 ? -0.078 11.978 -15.296 1.00 54.09 133 PHE A C 1
ATOM 1128 O O . PHE A 1 133 ? 0.902 11.266 -15.069 1.00 54.09 133 PHE A O 1
ATOM 1135 N N . ASN A 1 134 ? -0.411 12.421 -16.512 1.00 41.22 134 ASN A N 1
ATOM 1136 C CA . ASN A 1 134 ? 0.361 12.125 -17.715 1.00 41.22 134 ASN A CA 1
ATOM 1137 C C . ASN A 1 134 ? 1.831 12.496 -17.507 1.00 41.22 134 ASN A C 1
ATOM 1139 O O . ASN A 1 134 ? 2.164 13.629 -17.146 1.00 41.22 134 ASN A O 1
ATOM 1143 N N . PHE A 1 135 ? 2.704 11.525 -17.750 1.00 40.12 135 PHE A N 1
ATOM 1144 C CA . PHE A 1 135 ? 4.119 11.794 -17.924 1.00 40.12 135 PHE A CA 1
ATOM 1145 C C . PHE A 1 135 ? 4.264 12.549 -19.248 1.00 40.12 135 PHE A C 1
ATOM 1147 O O . PHE A 1 135 ? 3.685 12.094 -20.235 1.00 40.12 135 PHE A O 1
ATOM 1154 N N . PRO A 1 136 ? 4.952 13.705 -19.292 1.00 33.91 136 PRO A N 1
ATOM 1155 C CA . PRO A 1 136 ? 5.306 14.279 -20.580 1.00 33.91 136 PRO A CA 1
ATOM 1156 C C . PRO A 1 136 ? 6.120 13.231 -21.347 1.00 33.91 136 PRO A C 1
ATOM 1158 O O . PRO A 1 136 ? 7.015 12.614 -20.756 1.00 33.91 136 PRO A O 1
ATOM 1161 N N . GLU A 1 137 ? 5.732 13.011 -22.604 1.00 37.28 137 GLU A N 1
ATOM 1162 C CA . GLU A 1 137 ? 6.407 12.124 -23.561 1.00 37.28 137 GLU A CA 1
ATOM 1163 C C . GLU A 1 137 ? 7.928 12.352 -23.609 1.00 37.28 137 GLU A C 1
ATOM 1165 O O . GLU A 1 137 ? 8.398 13.503 -23.411 1.00 37.28 137 GLU A O 1
#